Protein AF-A0A524CWG9-F1 (afdb_monomer)

Structure (mmCIF, N/CA/C/O backbone):
data_AF-A0A524CWG9-F1
#
_entry.id   AF-A0A524CWG9-F1
#
loop_
_atom_site.group_PDB
_atom_site.id
_atom_site.type_symbol
_atom_site.label_atom_id
_atom_site.label_alt_id
_atom_site.label_comp_id
_atom_site.label_asym_id
_atom_site.label_entity_id
_atom_site.label_seq_id
_atom_site.pdbx_PDB_ins_code
_atom_site.Cartn_x
_atom_site.Cartn_y
_atom_site.Cartn_z
_atom_site.occupancy
_atom_site.B_iso_or_equiv
_atom_site.auth_seq_id
_atom_site.auth_comp_id
_atom_site.auth_asym_id
_atom_site.auth_atom_id
_atom_site.pdbx_PDB_model_num
ATOM 1 N N . MET A 1 1 ? -31.579 24.316 39.297 1.00 56.66 1 MET A N 1
ATOM 2 C CA . MET A 1 1 ? -30.301 23.938 38.638 1.00 56.66 1 MET A CA 1
ATOM 3 C C . MET A 1 1 ? -30.478 22.837 37.566 1.00 56.66 1 MET A C 1
ATOM 5 O O . MET A 1 1 ? -29.709 21.887 37.543 1.00 56.66 1 MET A O 1
ATOM 9 N N . LYS A 1 2 ? -31.471 22.924 36.658 1.00 63.09 2 LYS A N 1
ATOM 10 C CA . LYS A 1 2 ? -31.716 21.890 35.617 1.00 63.09 2 LYS A CA 1
ATOM 11 C C . LYS A 1 2 ? -31.038 22.195 34.265 1.00 63.09 2 LYS A C 1
ATOM 13 O O . LYS A 1 2 ? -30.505 21.286 33.646 1.00 63.09 2 LYS A O 1
ATOM 18 N N . LYS A 1 3 ? -30.960 23.475 33.870 1.00 59.81 3 LYS A N 1
ATOM 19 C CA . LYS A 1 3 ? -30.354 23.930 32.597 1.00 59.81 3 LYS A CA 1
ATOM 20 C C . LYS A 1 3 ? -28.853 23.629 32.455 1.00 59.81 3 LYS A C 1
ATOM 22 O O . LYS A 1 3 ? -28.390 23.345 31.360 1.00 59.81 3 LYS A O 1
ATOM 27 N N . MET A 1 4 ? -28.094 23.678 33.553 1.00 65.81 4 MET A N 1
ATOM 28 C CA . MET A 1 4 ? -26.641 23.449 33.518 1.00 65.81 4 MET A CA 1
ATOM 29 C C . MET A 1 4 ? -26.293 21.971 33.274 1.00 65.81 4 MET A C 1
ATOM 31 O O . MET A 1 4 ? -25.346 21.668 32.556 1.00 65.81 4 MET A O 1
ATOM 35 N N . ARG A 1 5 ? -27.090 21.046 33.836 1.00 64.38 5 ARG A N 1
ATOM 36 C CA . ARG A 1 5 ? -26.914 19.597 33.644 1.00 64.38 5 ARG A CA 1
ATOM 37 C C . ARG A 1 5 ? -27.281 19.166 32.225 1.00 64.38 5 ARG A C 1
ATOM 39 O O . ARG A 1 5 ? -26.505 18.447 31.614 1.00 64.38 5 ARG A O 1
ATOM 46 N N . SER A 1 6 ? -28.374 19.695 31.670 1.00 70.19 6 SER A N 1
ATOM 47 C CA . SER A 1 6 ? -28.781 19.389 30.292 1.00 70.19 6 SER A CA 1
ATOM 48 C C . SER A 1 6 ? -27.773 19.886 29.249 1.00 70.19 6 SER A C 1
ATOM 50 O O . SER A 1 6 ? -27.533 19.206 28.259 1.00 70.19 6 SER A O 1
ATOM 52 N N . LEU A 1 7 ? -27.138 21.043 29.483 1.00 68.12 7 LEU A N 1
ATOM 53 C CA . LEU A 1 7 ? -26.073 21.560 28.612 1.00 68.12 7 LEU A CA 1
ATOM 54 C C . LEU A 1 7 ? -24.790 20.719 28.695 1.00 68.12 7 LEU A C 1
ATOM 56 O O . LEU A 1 7 ? -24.134 20.504 27.678 1.00 68.12 7 LEU A O 1
ATOM 60 N N . MET A 1 8 ? -24.435 20.218 29.883 1.00 70.31 8 MET A N 1
ATOM 61 C CA . MET A 1 8 ? -23.292 19.313 30.045 1.00 70.31 8 MET A CA 1
ATOM 62 C C . MET A 1 8 ? -23.541 17.938 29.420 1.00 70.31 8 MET A C 1
ATOM 64 O O . MET A 1 8 ? -22.629 17.395 28.808 1.00 70.31 8 MET A O 1
ATOM 68 N N . GLU A 1 9 ? -24.749 17.380 29.534 1.00 72.62 9 GLU A N 1
ATOM 69 C CA . GLU A 1 9 ? -25.103 16.097 28.909 1.00 72.62 9 GLU A CA 1
ATOM 70 C C . GLU A 1 9 ? -25.138 16.188 27.380 1.00 72.62 9 GLU A C 1
ATOM 72 O O . GLU A 1 9 ? -24.606 15.301 26.717 1.00 72.62 9 GLU A O 1
ATOM 77 N N . GLN A 1 10 ? -25.666 17.281 26.817 1.00 68.38 10 GLN A N 1
ATOM 78 C CA . GLN A 1 10 ? -25.630 17.52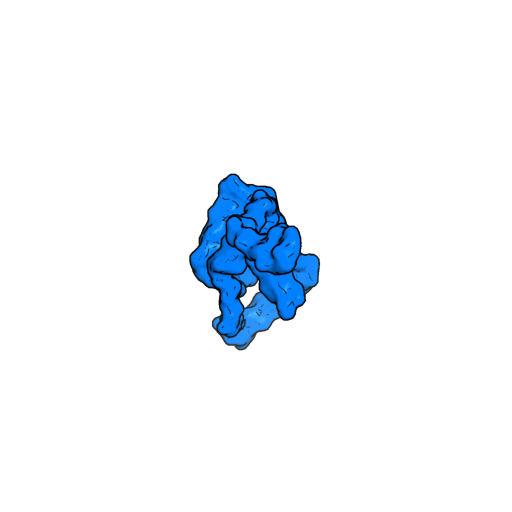3 25.370 1.00 68.38 10 GLN A CA 1
ATOM 79 C C . GLN A 1 10 ? -24.198 17.669 24.845 1.00 68.38 10 GLN A C 1
ATOM 81 O O . GLN A 1 10 ? -23.865 17.058 23.832 1.00 68.38 10 GLN A O 1
ATOM 86 N N . LYS A 1 11 ? -23.327 18.398 25.558 1.00 62.34 11 LYS A N 1
ATOM 87 C CA . LYS A 1 11 ? -21.902 18.487 25.200 1.00 62.34 11 LYS A CA 1
ATOM 88 C C . LYS A 1 11 ? -21.189 17.141 25.306 1.00 62.34 11 LYS A C 1
ATOM 90 O O . LYS A 1 11 ? -20.465 16.778 24.392 1.00 62.34 11 LYS A O 1
ATOM 95 N N . LYS A 1 12 ? -21.439 16.362 26.364 1.00 65.50 12 LYS A N 1
ATOM 96 C CA . LYS A 1 12 ? -20.858 15.015 26.522 1.00 65.50 12 LYS A CA 1
ATOM 97 C C . LYS A 1 12 ? -21.316 14.048 25.433 1.00 65.50 12 LYS A C 1
ATOM 99 O O . LYS A 1 12 ? -20.545 13.188 25.022 1.00 65.50 12 LYS A O 1
ATOM 104 N N . GLN A 1 13 ? -22.567 14.160 24.990 1.00 61.28 13 GLN A N 1
ATOM 105 C CA . GLN A 1 13 ? -23.073 13.378 23.867 1.00 61.28 13 GLN A CA 1
ATOM 106 C C . GLN A 1 13 ? -22.404 13.818 22.563 1.00 61.28 13 GLN A C 1
ATOM 108 O O . GLN A 1 13 ? -21.876 12.961 21.868 1.00 61.28 13 GLN A O 1
ATOM 113 N N . GLN A 1 14 ? -22.330 15.120 22.268 1.00 57.97 14 GLN A N 1
ATOM 114 C CA . GLN A 1 14 ? -21.650 15.640 21.071 1.00 57.97 14 GLN A CA 1
ATOM 115 C C . GLN A 1 14 ? -20.159 15.269 21.021 1.00 57.97 14 GLN A C 1
ATOM 117 O O . GLN A 1 14 ? -19.708 14.742 20.01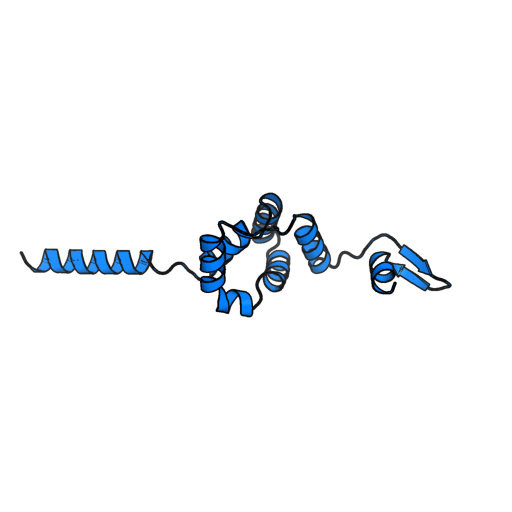0 1.00 57.97 14 GLN A O 1
ATOM 122 N N . GLU A 1 15 ? -19.423 15.416 22.125 1.00 56.12 15 GLU A N 1
ATOM 123 C CA . GLU A 1 15 ? -18.015 15.001 22.223 1.00 56.12 15 GLU A CA 1
ATOM 124 C C . GLU A 1 15 ? -17.833 13.482 22.055 1.00 56.12 15 GLU A C 1
ATOM 126 O O . GLU A 1 15 ? -16.806 13.031 21.550 1.00 56.12 15 GLU A O 1
ATOM 131 N N . ASN A 1 16 ? -18.813 12.671 22.467 1.00 52.34 16 ASN A N 1
ATOM 132 C CA . ASN A 1 16 ? -18.791 11.226 22.235 1.00 52.34 16 ASN A CA 1
ATOM 133 C C . ASN A 1 16 ? -19.128 10.862 20.782 1.00 52.34 16 ASN A C 1
ATOM 135 O O . ASN A 1 16 ? -18.538 9.918 20.268 1.00 52.34 16 ASN A O 1
ATOM 139 N N . TYR A 1 17 ? -20.015 11.603 20.111 1.00 51.03 17 TYR A N 1
ATOM 140 C CA . TYR A 1 17 ? -20.296 11.420 18.683 1.00 51.03 17 TYR A CA 1
ATOM 141 C C . TYR A 1 17 ? -19.086 11.807 17.818 1.00 51.03 17 TYR A C 1
ATOM 143 O O . TYR A 1 17 ? -18.718 11.048 16.925 1.00 51.03 17 TYR A O 1
ATOM 151 N N . GLU A 1 18 ? -18.406 12.914 18.132 1.00 49.34 18 GLU A N 1
ATOM 152 C CA . GLU A 1 18 ? -17.175 13.339 17.444 1.00 49.34 18 GLU A CA 1
ATOM 153 C C . GLU A 1 18 ? -16.002 12.371 17.675 1.00 49.34 18 GLU A C 1
ATOM 155 O O . GLU A 1 18 ? -15.187 12.158 16.780 1.00 49.34 18 GLU A O 1
ATOM 160 N N . LYS A 1 19 ? -15.931 11.719 18.845 1.00 50.6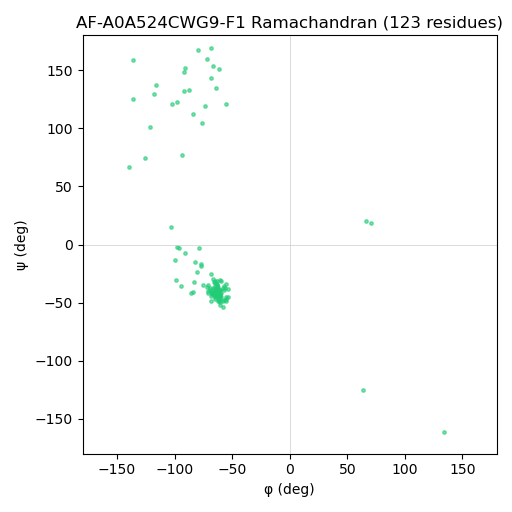6 19 LYS A N 1
ATOM 161 C CA . LYS A 1 19 ? -14.937 10.667 19.128 1.00 50.66 19 LYS A CA 1
ATOM 162 C C . LYS A 1 19 ? -15.252 9.314 18.482 1.00 50.66 19 LYS A C 1
ATOM 164 O O . LYS A 1 19 ? -14.366 8.464 18.439 1.00 50.66 19 LYS A O 1
ATOM 169 N N . GLN A 1 20 ? -16.484 9.076 18.025 1.00 51.28 20 GLN A N 1
ATOM 170 C CA . GLN A 1 20 ? -16.934 7.751 17.570 1.00 51.28 20 GLN A CA 1
ATOM 171 C C . GLN A 1 20 ? -16.921 7.551 16.052 1.00 51.28 20 GLN A C 1
ATOM 173 O O . GLN A 1 20 ? -16.984 6.407 15.601 1.00 51.28 20 GLN A O 1
ATOM 178 N N . THR A 1 21 ? -16.777 8.599 15.241 1.00 55.09 21 THR A N 1
ATOM 179 C CA . THR A 1 21 ? -16.673 8.436 13.784 1.00 55.09 21 THR A CA 1
ATOM 180 C C . THR A 1 21 ? -15.212 8.360 13.352 1.00 55.09 21 THR A C 1
ATOM 182 O O . THR A 1 21 ? -14.658 9.329 12.838 1.00 55.09 21 THR A O 1
ATOM 185 N N . VAL A 1 22 ? -14.572 7.204 13.559 1.00 70.50 22 VAL A N 1
ATOM 186 C CA . VAL A 1 22 ? -13.278 6.902 12.918 1.00 70.50 22 VAL A CA 1
ATOM 187 C C . VAL A 1 22 ? -13.464 7.056 11.409 1.00 70.50 22 VAL A C 1
ATOM 189 O O . VAL A 1 22 ? -14.331 6.390 10.829 1.00 70.50 22 VAL A O 1
ATOM 192 N N . SER A 1 23 ? -12.698 7.949 10.778 1.00 87.50 23 SER A N 1
ATOM 193 C CA . SER A 1 23 ? -12.876 8.223 9.355 1.00 87.50 23 SER A CA 1
ATOM 194 C C . SER A 1 23 ? -12.504 6.991 8.527 1.00 87.50 23 SER A C 1
ATOM 196 O O . SER A 1 23 ? -11.677 6.169 8.929 1.00 87.50 23 SER A O 1
ATOM 198 N N . VAL A 1 24 ? -13.091 6.856 7.336 1.00 86.31 24 VAL A N 1
ATOM 199 C CA . VAL A 1 24 ? -12.705 5.795 6.389 1.00 86.31 24 VAL A CA 1
ATOM 200 C C . VAL A 1 24 ? -11.201 5.858 6.096 1.00 86.31 24 VAL A C 1
ATOM 202 O O . VAL A 1 2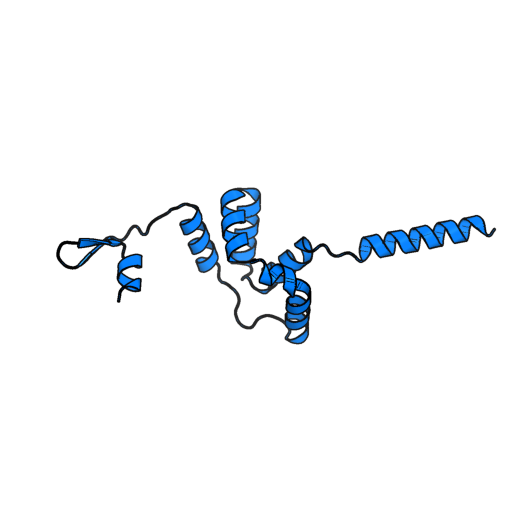4 ? -10.557 4.821 5.969 1.00 86.31 24 VAL A O 1
ATOM 205 N N . GLN A 1 25 ? -10.621 7.060 6.081 1.00 88.25 25 GLN A N 1
ATOM 206 C CA . GLN A 1 25 ? -9.193 7.257 5.862 1.00 88.25 25 GLN A CA 1
ATOM 207 C C . GLN A 1 25 ? -8.340 6.674 6.996 1.00 88.25 25 GLN A C 1
ATOM 209 O O . GLN A 1 25 ? -7.335 6.025 6.717 1.00 88.25 25 GLN A O 1
ATOM 214 N N . ASP A 1 26 ? -8.751 6.852 8.253 1.00 91.50 26 ASP A N 1
ATOM 215 C CA . ASP A 1 26 ? -8.044 6.293 9.414 1.00 91.50 26 ASP A CA 1
ATOM 216 C C . ASP A 1 26 ? -8.127 4.764 9.430 1.00 91.50 26 ASP A C 1
ATOM 218 O O . ASP A 1 26 ? -7.161 4.077 9.764 1.00 91.50 26 ASP A O 1
ATOM 222 N N . LYS A 1 27 ? -9.277 4.215 9.021 1.00 93.25 27 LYS A N 1
ATOM 223 C CA . LYS A 1 27 ? -9.472 2.767 8.870 1.00 93.25 27 LYS A CA 1
ATOM 224 C C . LYS A 1 27 ? -8.556 2.193 7.794 1.00 93.25 27 LYS A C 1
ATOM 226 O O . LYS A 1 27 ? -7.905 1.175 8.020 1.00 93.25 27 LYS A O 1
ATOM 231 N N . VAL A 1 28 ? -8.473 2.860 6.644 1.00 93.19 28 VAL A N 1
ATOM 232 C CA . VAL A 1 28 ? -7.553 2.481 5.566 1.00 93.19 28 VAL A CA 1
ATOM 233 C C . VAL A 1 28 ? -6.104 2.576 6.033 1.00 93.19 28 VAL A C 1
ATOM 235 O O . VAL A 1 28 ? -5.345 1.637 5.808 1.00 93.19 28 VAL A O 1
ATOM 238 N N . ASP A 1 29 ? -5.717 3.649 6.724 1.00 94.06 29 ASP A N 1
ATOM 239 C CA . ASP A 1 29 ? -4.359 3.800 7.255 1.00 94.06 29 ASP A CA 1
ATOM 240 C C . ASP A 1 29 ? -4.003 2.685 8.248 1.00 94.06 29 ASP A C 1
ATOM 242 O O . ASP A 1 29 ? -2.935 2.078 8.143 1.00 94.06 29 ASP A O 1
ATOM 246 N N . PHE A 1 30 ? -4.927 2.338 9.149 1.00 93.19 30 PHE A N 1
ATOM 247 C CA . PHE A 1 30 ? -4.764 1.202 10.052 1.00 93.19 30 PHE A CA 1
ATOM 248 C C . PHE A 1 30 ? -4.542 -0.104 9.283 1.00 93.19 30 PHE A C 1
ATOM 250 O O . PHE A 1 30 ? -3.598 -0.838 9.584 1.00 93.19 30 PHE A O 1
ATOM 257 N N . VAL A 1 31 ? -5.375 -0.394 8.278 1.00 93.44 31 VAL A N 1
ATOM 258 C CA . VAL A 1 31 ? -5.230 -1.609 7.467 1.00 93.44 31 VAL A CA 1
ATOM 259 C C . VAL A 1 31 ? -3.885 -1.614 6.749 1.00 93.44 31 VAL A C 1
ATOM 261 O O . VAL A 1 31 ? -3.152 -2.594 6.880 1.00 93.44 31 VAL A O 1
ATOM 264 N N . LEU A 1 32 ? -3.510 -0.517 6.082 1.00 94.75 32 LEU A N 1
ATOM 265 C CA . LEU A 1 32 ? -2.222 -0.366 5.397 1.00 94.75 32 LEU A CA 1
ATOM 266 C C . LEU A 1 32 ? -1.043 -0.611 6.343 1.00 94.75 32 LEU A C 1
ATOM 268 O O . LEU A 1 32 ? -0.141 -1.375 6.010 1.00 94.75 32 LEU A O 1
ATOM 272 N N . LYS A 1 33 ? -1.077 -0.046 7.552 1.00 94.81 33 LYS A N 1
ATOM 273 C CA . LYS A 1 33 ? -0.042 -0.241 8.576 1.00 94.81 33 LYS A CA 1
ATOM 274 C C . LYS A 1 33 ? 0.114 -1.703 9.010 1.00 94.81 33 LYS A C 1
ATOM 276 O O . LYS A 1 33 ? 1.205 -2.104 9.413 1.00 94.81 33 LYS A O 1
ATOM 281 N N . VAL A 1 34 ? -0.960 -2.493 8.969 1.00 93.69 34 VAL A N 1
ATOM 282 C CA . VAL A 1 34 ? -0.931 -3.915 9.342 1.00 93.69 34 VAL A CA 1
ATOM 283 C C . VAL A 1 34 ? -0.506 -4.804 8.173 1.00 93.69 34 VAL A C 1
ATOM 285 O O . VAL A 1 34 ? 0.249 -5.758 8.382 1.00 93.69 34 VAL A O 1
ATOM 288 N N . VAL A 1 35 ? -0.997 -4.523 6.961 1.00 93.19 35 VAL A N 1
ATOM 289 C CA . VAL A 1 35 ? -0.731 -5.353 5.774 1.00 93.19 35 VAL A CA 1
ATOM 290 C C . VAL A 1 35 ? 0.633 -5.069 5.153 1.00 93.19 35 VAL A C 1
ATOM 292 O O . VAL A 1 35 ? 1.160 -5.943 4.479 1.00 93.19 35 VAL A O 1
ATOM 295 N N . LEU A 1 36 ? 1.222 -3.892 5.367 1.00 95.69 36 LEU A N 1
ATOM 296 C CA . LEU A 1 36 ? 2.556 -3.542 4.875 1.00 95.69 36 LEU A CA 1
ATOM 297 C C . LEU A 1 36 ? 3.633 -3.877 5.906 1.00 95.69 36 LEU A C 1
ATOM 299 O O . LEU A 1 36 ? 3.435 -3.774 7.118 1.00 95.69 36 LEU A O 1
ATOM 303 N N . GLU A 1 37 ? 4.821 -4.238 5.430 1.00 96.75 37 GLU A N 1
ATOM 304 C CA . GLU A 1 37 ? 6.001 -4.228 6.287 1.00 96.75 37 GLU A CA 1
ATOM 305 C C . GLU A 1 37 ? 6.281 -2.808 6.805 1.00 96.75 37 GLU A C 1
ATOM 307 O O . GLU A 1 37 ? 5.989 -1.834 6.108 1.00 96.75 37 GLU A O 1
ATOM 312 N N . PRO A 1 38 ? 6.897 -2.647 7.993 1.00 96.19 38 PRO A N 1
ATOM 313 C CA . PRO A 1 38 ? 7.138 -1.322 8.567 1.00 96.19 38 PRO A CA 1
ATOM 314 C C . PRO A 1 38 ? 7.874 -0.377 7.609 1.00 96.19 38 PRO A C 1
ATOM 316 O O . PRO A 1 38 ? 7.459 0.759 7.417 1.00 96.19 38 PRO A O 1
ATOM 319 N N . GLN A 1 39 ? 8.921 -0.876 6.955 1.00 97.06 39 GLN A N 1
ATOM 320 C CA . GLN A 1 39 ? 9.700 -0.162 5.942 1.00 97.06 39 GLN A CA 1
ATOM 321 C C . GLN A 1 39 ? 8.880 0.217 4.699 1.00 97.06 39 GLN A C 1
ATOM 323 O O . GLN A 1 39 ? 8.991 1.339 4.213 1.00 97.06 39 GLN A O 1
ATOM 328 N N . ALA A 1 40 ? 8.008 -0.679 4.230 1.00 97.50 40 ALA A N 1
ATOM 329 C CA . ALA A 1 40 ? 7.116 -0.429 3.102 1.00 97.50 40 ALA A CA 1
ATOM 330 C C . ALA A 1 40 ? 6.092 0.668 3.434 1.00 97.50 40 ALA A C 1
ATOM 332 O O . ALA A 1 40 ? 5.881 1.585 2.644 1.00 97.50 40 ALA A O 1
ATOM 333 N N . TYR A 1 41 ? 5.510 0.620 4.636 1.00 97.62 41 TYR A N 1
ATOM 334 C CA . TYR A 1 41 ? 4.579 1.641 5.116 1.00 97.62 41 TYR A CA 1
ATOM 335 C C . TYR A 1 41 ? 5.255 3.007 5.297 1.00 97.62 41 TYR A C 1
ATOM 337 O O . TYR A 1 41 ? 4.701 4.020 4.874 1.00 97.62 41 TYR A O 1
ATOM 345 N N . GLN A 1 42 ? 6.464 3.052 5.870 1.00 97.81 42 GLN A N 1
ATOM 346 C CA . GLN A 1 42 ? 7.220 4.305 5.985 1.00 97.81 42 GLN A CA 1
ATOM 347 C C . GLN A 1 42 ? 7.551 4.896 4.614 1.00 97.81 42 GLN A C 1
ATOM 349 O O . GLN A 1 42 ? 7.373 6.092 4.403 1.00 97.81 42 GLN A O 1
ATOM 354 N N . HIS A 1 43 ? 7.965 4.062 3.659 1.00 97.75 43 HIS A N 1
ATOM 355 C CA . HIS A 1 43 ? 8.228 4.516 2.296 1.00 97.75 43 HIS A CA 1
ATOM 356 C C . HIS A 1 43 ? 6.971 5.087 1.632 1.00 97.75 43 HIS A C 1
ATOM 358 O O . HIS A 1 43 ? 7.006 6.177 1.066 1.00 97.75 43 HIS A O 1
ATOM 364 N N . LEU A 1 44 ? 5.827 4.414 1.790 1.00 96.88 44 LEU A N 1
ATOM 365 C CA . LEU A 1 44 ? 4.542 4.907 1.295 1.00 96.88 44 LEU A CA 1
ATOM 366 C C . LEU A 1 44 ? 4.148 6.254 1.931 1.00 96.88 44 LEU A C 1
ATOM 368 O O . LEU A 1 44 ? 3.646 7.135 1.233 1.00 96.88 44 LEU A O 1
ATOM 372 N N . LYS A 1 45 ? 4.401 6.446 3.233 1.00 96.81 45 LYS A N 1
ATOM 373 C CA . LYS A 1 45 ? 4.193 7.741 3.903 1.00 96.81 45 LYS A CA 1
ATOM 374 C C . LYS A 1 45 ? 5.096 8.835 3.337 1.00 96.81 45 LYS A C 1
ATOM 376 O O . LYS A 1 45 ? 4.608 9.927 3.069 1.00 96.81 45 LYS A O 1
ATOM 381 N N . ASN A 1 46 ? 6.369 8.533 3.096 1.00 97.50 46 ASN A N 1
ATOM 382 C CA . ASN A 1 46 ? 7.293 9.486 2.485 1.00 97.50 46 ASN A CA 1
ATOM 383 C C . ASN A 1 46 ? 6.835 9.880 1.073 1.00 97.50 46 ASN A C 1
ATOM 385 O O . ASN A 1 46 ? 6.894 11.055 0.717 1.00 97.50 46 ASN A O 1
ATOM 389 N N . LEU A 1 47 ? 6.327 8.930 0.280 1.00 97.25 47 LEU A N 1
ATOM 390 C CA . LEU A 1 47 ? 5.761 9.219 -1.041 1.00 97.25 47 LEU A CA 1
ATOM 391 C C . LEU A 1 47 ? 4.531 10.127 -0.951 1.00 97.25 47 LEU A C 1
ATOM 393 O O . LEU A 1 47 ? 4.374 11.011 -1.786 1.00 97.25 47 LEU A O 1
ATOM 397 N N . LYS A 1 48 ? 3.684 9.962 0.071 1.00 95.69 48 LYS A N 1
ATOM 398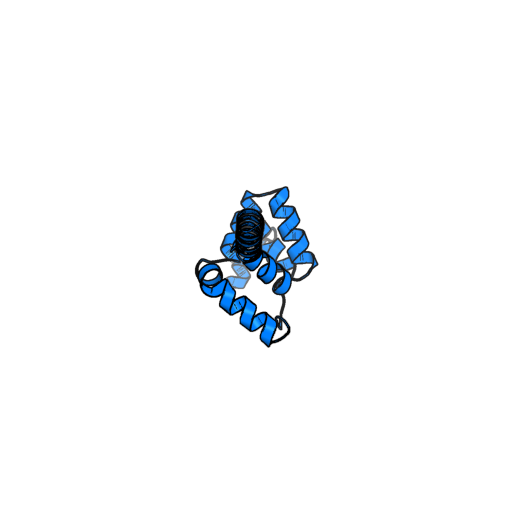 C CA . LYS A 1 48 ? 2.514 10.829 0.284 1.00 95.69 48 LYS A CA 1
ATOM 399 C C . LYS A 1 48 ? 2.896 12.303 0.439 1.00 95.69 48 LYS A C 1
ATOM 401 O O . LYS A 1 48 ? 2.169 13.167 -0.040 1.00 95.69 48 LYS A O 1
ATOM 406 N N . GLU A 1 49 ? 4.013 12.577 1.109 1.00 95.75 49 GLU A N 1
ATOM 407 C CA . GLU A 1 49 ? 4.492 13.937 1.378 1.00 95.75 49 GLU A CA 1
ATOM 408 C C . GLU A 1 49 ? 5.288 14.523 0.204 1.00 95.75 49 GLU A C 1
ATOM 410 O O . GLU A 1 49 ? 5.116 15.692 -0.131 1.00 95.75 49 GLU A O 1
ATOM 415 N N . ASN A 1 50 ? 6.137 13.714 -0.437 1.00 97.19 50 ASN A N 1
ATOM 416 C CA . ASN A 1 50 ? 7.108 14.202 -1.422 1.00 97.19 50 ASN A CA 1
ATOM 417 C C . ASN A 1 50 ? 6.650 14.032 -2.878 1.00 97.19 50 ASN A C 1
ATOM 419 O O . ASN A 1 50 ? 7.023 14.823 -3.742 1.00 97.19 50 ASN A O 1
ATOM 423 N N . GLU A 1 51 ? 5.853 13.002 -3.170 1.00 96.44 51 GLU A N 1
ATOM 424 C CA . GLU A 1 51 ? 5.449 12.621 -4.527 1.00 96.44 51 GLU A CA 1
ATOM 425 C C . GLU A 1 51 ? 3.966 12.195 -4.567 1.00 96.44 51 GLU A C 1
ATOM 427 O O . GLU A 1 51 ? 3.647 11.033 -4.845 1.00 96.44 51 GLU A O 1
ATOM 432 N N . PRO A 1 52 ? 3.018 13.121 -4.319 1.00 95.19 52 PRO A N 1
ATOM 433 C CA . PRO A 1 52 ? 1.607 12.789 -4.102 1.00 95.19 52 PRO A CA 1
ATOM 434 C C . PRO A 1 52 ? 0.947 12.070 -5.288 1.00 95.19 52 PRO A C 1
ATOM 436 O O . PRO A 1 52 ? 0.087 11.217 -5.085 1.00 95.19 52 PRO A O 1
ATOM 439 N N . ASN A 1 53 ? 1.377 12.345 -6.524 1.00 96.06 53 ASN A N 1
ATOM 440 C CA . ASN A 1 53 ? 0.876 11.646 -7.715 1.00 96.06 53 ASN A CA 1
ATOM 441 C C . ASN A 1 53 ? 1.295 10.167 -7.738 1.00 96.06 53 ASN A C 1
ATOM 443 O O . ASN A 1 53 ? 0.499 9.295 -8.083 1.00 96.06 53 ASN A O 1
ATOM 447 N N . VAL A 1 54 ? 2.539 9.883 -7.341 1.00 96.38 54 VAL A N 1
ATOM 448 C CA . VAL A 1 54 ? 3.067 8.517 -7.233 1.00 96.38 54 VAL A CA 1
ATOM 449 C C . VAL A 1 54 ? 2.371 7.791 -6.088 1.00 96.38 54 VAL A C 1
ATOM 451 O O . VAL A 1 54 ? 1.919 6.662 -6.264 1.00 96.38 54 VAL A O 1
ATOM 454 N N . TYR A 1 55 ? 2.207 8.458 -4.943 1.00 96.88 55 TYR A N 1
ATOM 455 C CA . TYR A 1 55 ? 1.419 7.928 -3.835 1.00 96.88 55 TYR A CA 1
ATOM 456 C C . TYR A 1 55 ? -0.006 7.576 -4.267 1.00 96.88 55 TYR A C 1
ATOM 458 O O . TYR A 1 55 ? -0.450 6.469 -3.987 1.00 96.88 55 TYR A O 1
ATOM 466 N N . GLN A 1 56 ? -0.707 8.468 -4.974 1.00 94.94 56 GLN A N 1
ATOM 467 C CA . GLN A 1 56 ? -2.085 8.222 -5.403 1.00 94.94 56 GLN A CA 1
ATOM 468 C C . GLN A 1 56 ? -2.185 7.020 -6.346 1.00 94.94 56 GLN A C 1
ATOM 470 O O . GLN 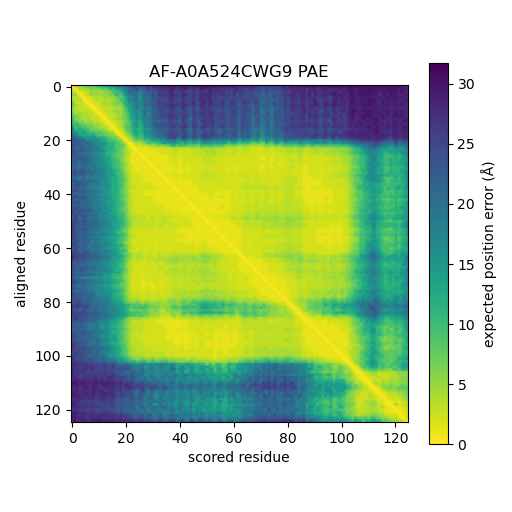A 1 56 ? -3.114 6.225 -6.222 1.00 94.94 56 GLN A O 1
ATOM 475 N N . TYR A 1 57 ? -1.223 6.861 -7.259 1.00 95.94 57 TYR A N 1
ATOM 476 C CA . TYR A 1 57 ? -1.142 5.681 -8.116 1.00 95.94 57 TYR A CA 1
ATOM 477 C C . TYR A 1 57 ? -1.030 4.402 -7.278 1.00 95.94 57 TYR A C 1
ATOM 479 O O . TYR A 1 57 ? -1.856 3.503 -7.407 1.00 95.94 57 TYR A O 1
ATOM 487 N N . ILE A 1 58 ? -0.051 4.344 -6.369 1.00 95.62 58 ILE A N 1
ATOM 488 C CA . ILE A 1 58 ? 0.167 3.172 -5.508 1.00 95.62 58 ILE A CA 1
ATOM 489 C C . ILE A 1 58 ? -1.052 2.926 -4.613 1.00 95.62 58 ILE A C 1
ATOM 491 O O . ILE A 1 58 ? -1.458 1.786 -4.411 1.00 95.62 58 ILE A O 1
ATOM 495 N N . PHE A 1 59 ? -1.661 3.989 -4.091 1.00 94.75 59 PHE A N 1
ATOM 496 C CA . PHE A 1 59 ? -2.856 3.905 -3.267 1.00 94.75 59 PHE A CA 1
ATOM 497 C C . PHE A 1 59 ? -4.022 3.279 -4.033 1.00 94.75 59 PHE A C 1
ATOM 499 O O . PHE A 1 59 ? -4.674 2.398 -3.491 1.00 94.75 59 PHE A O 1
ATOM 506 N N . ASN A 1 60 ? -4.254 3.670 -5.287 1.00 93.62 60 ASN A N 1
ATOM 507 C CA . ASN A 1 60 ? -5.319 3.092 -6.111 1.00 93.62 60 ASN A CA 1
ATOM 508 C C . ASN A 1 60 ? -5.084 1.602 -6.417 1.00 93.62 60 ASN A C 1
ATOM 510 O O . ASN A 1 60 ? -6.047 0.844 -6.500 1.00 93.62 60 ASN A O 1
ATOM 514 N N . GLU A 1 61 ? -3.822 1.182 -6.550 1.00 93.19 61 GLU A N 1
ATOM 515 C CA . GLU A 1 61 ? -3.451 -0.229 -6.728 1.00 93.19 61 GLU A CA 1
ATOM 516 C C . GLU A 1 61 ? -3.659 -1.053 -5.445 1.00 93.19 61 GLU A C 1
ATOM 518 O O . GLU A 1 61 ? -4.115 -2.193 -5.497 1.00 93.19 61 GLU A O 1
ATOM 523 N N . LEU A 1 62 ? -3.337 -0.488 -4.276 1.00 92.25 62 LEU A N 1
ATOM 524 C CA . LEU A 1 62 ? -3.456 -1.181 -2.986 1.00 92.25 62 LEU A CA 1
ATOM 525 C C . LEU A 1 62 ? -4.874 -1.136 -2.401 1.00 92.25 62 LEU A C 1
ATOM 527 O O . LEU A 1 62 ? -5.286 -2.048 -1.685 1.00 92.25 62 LEU A O 1
ATOM 531 N N . VAL A 1 63 ? -5.602 -0.052 -2.657 1.00 92.44 63 VAL A N 1
ATOM 532 C CA . VAL A 1 63 ? -6.882 0.286 -2.032 1.00 92.44 63 VAL A CA 1
ATOM 533 C C . VAL A 1 63 ? -7.916 0.529 -3.128 1.00 92.44 63 VAL A C 1
ATOM 535 O O . VAL A 1 63 ? -8.319 1.655 -3.420 1.00 92.44 63 VAL A O 1
ATOM 538 N N . GLY A 1 64 ? -8.360 -0.566 -3.742 1.00 89.25 64 GLY A N 1
ATOM 539 C CA . GLY A 1 64 ? -9.486 -0.546 -4.672 1.00 89.25 64 GLY A CA 1
ATOM 540 C C . GLY A 1 64 ? -10.820 -0.242 -3.977 1.00 89.25 64 GLY A C 1
ATOM 541 O O . GLY A 1 64 ? -10.935 -0.287 -2.749 1.00 89.25 64 GLY A O 1
ATOM 542 N N . GLN A 1 65 ? -11.872 0.011 -4.765 1.00 88.19 65 GLN A N 1
ATOM 543 C CA . GLN A 1 65 ? -13.208 0.305 -4.222 1.00 88.19 65 GLN A CA 1
ATOM 544 C C . GLN A 1 65 ? -13.738 -0.801 -3.299 1.00 88.19 65 GLN A C 1
ATOM 546 O O . GLN A 1 65 ? -14.345 -0.502 -2.273 1.00 88.19 65 GLN A O 1
ATOM 551 N N . GLU A 1 66 ? -13.462 -2.066 -3.618 1.00 87.88 66 GLU A N 1
ATOM 552 C CA . GLU A 1 66 ? -13.860 -3.205 -2.785 1.00 87.88 66 GLU A CA 1
ATOM 553 C C . GLU A 1 66 ? -13.212 -3.163 -1.395 1.00 87.88 66 GLU A C 1
ATOM 555 O O . GLU A 1 66 ? -13.861 -3.488 -0.402 1.00 87.88 66 GLU A O 1
ATOM 560 N N . VAL A 1 67 ? -11.955 -2.714 -1.298 1.00 88.75 67 VAL A N 1
ATOM 561 C CA . VAL A 1 67 ? -11.244 -2.576 -0.017 1.00 88.75 67 VAL A CA 1
ATOM 562 C C . VAL A 1 67 ? -11.916 -1.512 0.844 1.00 88.75 67 VAL A C 1
ATOM 564 O O . VAL A 1 67 ? -12.119 -1.727 2.036 1.00 88.75 67 VAL A O 1
ATOM 567 N N . ILE A 1 68 ? -12.309 -0.390 0.237 1.00 89.62 68 ILE A N 1
ATOM 568 C CA . ILE A 1 68 ? -12.997 0.708 0.929 1.00 89.62 68 ILE A CA 1
ATOM 569 C C . ILE A 1 68 ? -14.372 0.251 1.426 1.00 89.62 68 ILE A C 1
ATOM 571 O O . ILE A 1 68 ? -14.711 0.475 2.586 1.00 89.62 68 ILE A O 1
ATOM 575 N N . GLN A 1 69 ? -15.149 -0.418 0.571 1.00 91.12 69 GLN A N 1
ATOM 576 C CA . GLN A 1 69 ? -16.487 -0.905 0.918 1.00 91.12 69 GLN A CA 1
ATOM 577 C C . GLN A 1 69 ? -16.457 -1.939 2.048 1.00 91.12 69 GLN A C 1
ATOM 579 O O . GLN A 1 69 ? -17.359 -1.970 2.880 1.00 91.12 69 GLN A O 1
ATOM 584 N N . ASN A 1 70 ? -15.404 -2.757 2.105 1.00 93.00 70 ASN A N 1
ATOM 585 C CA . ASN A 1 70 ? -15.264 -3.832 3.085 1.00 93.00 70 ASN A CA 1
ATOM 586 C C . ASN A 1 70 ? -14.301 -3.487 4.232 1.00 93.00 70 ASN A C 1
ATOM 588 O O . ASN A 1 70 ? -13.879 -4.384 4.963 1.00 93.00 70 ASN A O 1
ATOM 592 N N . ILE A 1 71 ? -13.939 -2.213 4.419 1.00 92.94 71 ILE A N 1
ATOM 593 C CA . ILE A 1 71 ? -12.842 -1.842 5.323 1.00 92.94 71 ILE A CA 1
ATOM 594 C C . ILE A 1 71 ? -13.095 -2.263 6.777 1.00 92.94 71 ILE A C 1
ATOM 596 O O . ILE A 1 71 ? -12.198 -2.779 7.441 1.00 92.94 71 ILE A O 1
ATOM 600 N N . ASP A 1 72 ? -14.332 -2.130 7.256 1.00 92.44 72 ASP A N 1
ATOM 601 C CA . ASP A 1 72 ? -14.720 -2.545 8.608 1.00 92.44 72 ASP A CA 1
ATOM 602 C C . ASP A 1 72 ? -14.634 -4.063 8.794 1.00 92.44 72 ASP A C 1
ATOM 604 O O . ASP A 1 72 ? -14.174 -4.552 9.827 1.00 92.44 72 ASP A O 1
ATOM 608 N N . TYR A 1 73 ? -15.007 -4.817 7.761 1.00 92.75 73 TYR A N 1
ATOM 609 C CA . TYR A 1 73 ? -14.887 -6.269 7.758 1.00 92.75 73 TYR A CA 1
ATOM 610 C C . TYR A 1 73 ? -13.418 -6.715 7.764 1.00 92.75 73 TYR A C 1
ATOM 612 O O . TYR A 1 73 ? -13.044 -7.605 8.530 1.00 92.75 73 TYR A O 1
ATOM 620 N N . LEU A 1 74 ? -12.560 -6.058 6.978 1.00 90.44 74 LEU A N 1
ATOM 621 C CA . LEU A 1 74 ? -11.118 -6.324 6.966 1.00 90.44 74 LEU A CA 1
ATOM 622 C C . LEU A 1 74 ? -10.488 -6.072 8.340 1.00 90.44 74 LEU A C 1
ATOM 624 O O . LEU A 1 74 ? -9.705 -6.896 8.817 1.00 90.44 74 LEU A O 1
ATOM 628 N N . ILE A 1 75 ? -10.868 -4.979 9.006 1.00 92.62 75 ILE A N 1
ATOM 629 C CA . ILE A 1 75 ? -10.421 -4.675 10.370 1.00 92.62 75 ILE A CA 1
ATOM 630 C C . ILE A 1 75 ? -10.860 -5.774 11.342 1.00 92.62 75 ILE A C 1
ATOM 632 O O . ILE A 1 75 ? -10.029 -6.269 12.106 1.00 92.62 75 ILE A O 1
ATOM 636 N N . ALA A 1 76 ? -12.125 -6.198 11.289 1.00 93.12 76 ALA A N 1
ATOM 637 C CA . ALA A 1 76 ? -12.638 -7.261 12.151 1.00 93.12 76 ALA A CA 1
ATOM 638 C C . ALA A 1 76 ? -11.875 -8.584 11.951 1.00 93.12 76 ALA A C 1
ATOM 640 O O . ALA A 1 76 ? -11.497 -9.238 12.928 1.00 93.12 76 ALA A O 1
ATOM 641 N N . ILE A 1 77 ? -11.567 -8.956 10.701 1.00 90.69 77 ILE A N 1
ATOM 642 C CA . ILE A 1 77 ? -10.733 -10.130 10.405 1.00 90.69 77 ILE A CA 1
ATOM 643 C C . ILE A 1 77 ? -9.345 -9.975 11.024 1.00 90.69 77 ILE A C 1
ATOM 645 O O . ILE A 1 77 ? -8.898 -10.879 11.731 1.00 90.69 77 ILE A O 1
ATOM 649 N N . ILE A 1 78 ? -8.668 -8.852 10.774 1.00 90.19 78 ILE A N 1
ATOM 650 C CA . ILE A 1 78 ? -7.313 -8.588 11.277 1.00 90.19 78 ILE A CA 1
ATOM 651 C C . ILE A 1 78 ? -7.271 -8.718 12.802 1.00 90.19 78 ILE A C 1
ATOM 653 O O . ILE A 1 78 ? -6.390 -9.389 13.339 1.00 90.19 78 ILE A O 1
ATOM 657 N N . GLN A 1 79 ? -8.240 -8.116 13.492 1.00 89.00 79 GLN A N 1
ATOM 658 C CA . GLN A 1 79 ? -8.337 -8.160 14.949 1.00 89.00 79 GLN A CA 1
ATOM 659 C C . GLN A 1 79 ? -8.603 -9.581 15.456 1.00 89.00 79 GLN A C 1
ATOM 661 O O . GLN A 1 79 ? -7.923 -10.034 16.373 1.00 89.00 79 GLN A O 1
ATOM 666 N N . SER A 1 80 ? -9.530 -10.313 14.828 1.00 91.06 80 SER A N 1
ATOM 667 C CA . SER A 1 80 ? -9.869 -11.689 15.226 1.00 91.06 80 SER A CA 1
ATOM 668 C C . SER A 1 80 ? -8.718 -12.684 15.037 1.00 91.06 80 SER A C 1
ATOM 670 O O . SER A 1 80 ? -8.595 -13.637 15.801 1.00 91.06 80 SER A O 1
ATOM 672 N N . ARG A 1 81 ? -7.862 -12.466 14.030 1.00 86.19 81 ARG A N 1
ATOM 673 C CA . ARG A 1 81 ? -6.748 -13.363 13.678 1.00 86.19 81 ARG A CA 1
ATOM 674 C C . ARG A 1 81 ? -5.400 -12.926 14.253 1.00 86.19 81 ARG A C 1
ATOM 676 O O . ARG A 1 81 ? -4.406 -13.613 14.042 1.00 86.19 81 ARG A O 1
ATOM 683 N N . GLY A 1 82 ? -5.351 -11.793 14.957 1.00 80.69 82 GLY A N 1
ATOM 684 C CA . GLY A 1 82 ? -4.116 -11.239 15.520 1.00 80.69 82 GLY A CA 1
ATOM 685 C C . GLY A 1 82 ? -3.145 -10.668 14.478 1.00 80.69 82 GLY A C 1
ATOM 686 O O . GLY A 1 82 ? -1.964 -10.500 14.776 1.00 80.69 82 GLY A O 1
ATOM 687 N N . GLY A 1 83 ? -3.614 -10.369 13.262 1.00 82.38 83 GLY A N 1
ATOM 688 C CA . GLY A 1 83 ? -2.800 -9.798 12.189 1.00 82.38 83 GLY A CA 1
ATOM 689 C C . GLY A 1 83 ? -2.981 -10.472 10.831 1.00 82.38 83 GLY A C 1
ATOM 690 O O . GLY A 1 83 ? -3.975 -11.146 10.561 1.00 82.38 83 GLY A O 1
ATOM 691 N N . VAL A 1 84 ? -1.994 -10.253 9.958 1.00 84.50 84 VAL A N 1
ATOM 692 C CA . VAL A 1 84 ? -1.968 -10.746 8.575 1.00 84.50 84 VAL A CA 1
ATOM 693 C C . VAL A 1 84 ? -0.763 -11.680 8.415 1.00 84.50 84 VAL A C 1
ATOM 695 O O . VAL A 1 84 ? 0.344 -11.291 8.790 1.00 84.50 84 VAL A O 1
ATOM 698 N N . PRO A 1 85 ? -0.942 -12.899 7.869 1.00 77.94 85 PRO A N 1
ATOM 699 C CA . PRO A 1 85 ? 0.109 -13.920 7.834 1.00 77.94 85 PRO A CA 1
ATOM 700 C C . PRO A 1 85 ? 1.287 -13.581 6.909 1.00 77.94 85 PRO A C 1
ATOM 702 O O . PRO A 1 85 ? 2.389 -14.078 7.122 1.00 77.94 85 PRO A O 1
ATOM 705 N N . ARG A 1 86 ? 1.079 -12.745 5.884 1.00 86.19 86 ARG A N 1
ATOM 706 C CA . ARG A 1 86 ? 2.142 -12.222 5.015 1.00 86.19 86 ARG A CA 1
ATOM 707 C C . ARG A 1 86 ? 1.925 -10.738 4.792 1.00 86.19 86 ARG A C 1
ATOM 709 O O . ARG A 1 86 ? 0.847 -10.341 4.357 1.00 86.19 86 ARG A O 1
ATOM 716 N N . ARG A 1 87 ? 2.948 -9.944 5.095 1.00 92.69 87 ARG A N 1
ATOM 717 C CA . ARG A 1 87 ? 2.939 -8.506 4.839 1.00 92.69 87 ARG A CA 1
ATOM 718 C C . ARG A 1 87 ? 3.515 -8.212 3.461 1.00 92.69 87 ARG A C 1
ATOM 720 O O . ARG A 1 87 ? 4.335 -8.975 2.961 1.00 92.69 87 ARG A O 1
ATOM 727 N N . ILE A 1 88 ? 3.065 -7.118 2.866 1.00 92.75 88 ILE A N 1
ATOM 728 C CA . ILE A 1 88 ? 3.560 -6.601 1.597 1.00 92.75 88 ILE A CA 1
ATOM 729 C C . ILE A 1 88 ? 4.945 -5.980 1.849 1.00 92.75 88 ILE A C 1
ATOM 731 O O . ILE A 1 88 ? 5.045 -5.044 2.654 1.00 92.75 88 ILE A O 1
ATOM 735 N N . PRO A 1 89 ? 6.000 -6.497 1.200 1.00 96.56 89 PRO A N 1
ATOM 736 C CA . PRO A 1 89 ? 7.359 -6.021 1.400 1.00 96.56 89 PRO A CA 1
ATOM 737 C C . PRO A 1 89 ? 7.660 -4.722 0.637 1.00 96.56 89 PRO A C 1
ATOM 739 O O . PRO A 1 89 ? 6.883 -4.257 -0.202 1.00 96.56 89 PRO A O 1
ATOM 742 N N . LEU A 1 90 ? 8.785 -4.085 0.979 1.00 96.75 90 LEU A N 1
ATOM 743 C CA . LEU A 1 90 ? 9.188 -2.786 0.418 1.00 96.75 90 LEU A CA 1
ATOM 744 C C . LEU A 1 90 ? 9.449 -2.843 -1.092 1.00 96.75 90 LEU A C 1
ATOM 746 O O . LEU A 1 90 ? 9.127 -1.899 -1.808 1.00 96.75 90 LEU A O 1
ATOM 750 N N . ASP A 1 91 ? 10.019 -3.940 -1.577 1.00 93.19 91 ASP A N 1
ATOM 751 C CA . ASP A 1 91 ? 10.290 -4.184 -2.995 1.00 93.19 91 ASP A CA 1
ATOM 752 C C . ASP A 1 91 ? 9.025 -4.096 -3.861 1.00 93.19 91 ASP A C 1
ATOM 754 O O . ASP A 1 91 ? 9.086 -3.551 -4.962 1.00 93.19 91 ASP A O 1
ATOM 758 N N . VAL A 1 92 ? 7.869 -4.535 -3.351 1.00 94.44 92 VAL A N 1
ATOM 759 C CA . VAL A 1 92 ? 6.572 -4.379 -4.027 1.00 94.44 92 VAL A CA 1
ATOM 760 C C . VAL A 1 92 ? 6.195 -2.903 -4.149 1.00 94.44 92 VAL A C 1
ATOM 762 O O . VAL A 1 92 ? 5.777 -2.465 -5.220 1.00 94.44 92 VAL A O 1
ATOM 765 N N . ILE A 1 93 ? 6.386 -2.107 -3.095 1.00 96.69 93 ILE A N 1
ATOM 766 C CA . ILE A 1 93 ? 6.095 -0.665 -3.141 1.00 96.69 93 ILE A CA 1
ATOM 767 C C . ILE A 1 93 ? 7.056 0.057 -4.088 1.00 96.69 93 ILE A C 1
ATOM 769 O O . ILE A 1 93 ? 6.609 0.865 -4.899 1.00 96.69 93 ILE A O 1
ATOM 773 N N . ILE A 1 94 ? 8.347 -0.285 -4.065 1.00 95.12 94 ILE A N 1
ATOM 774 C CA . ILE A 1 94 ? 9.344 0.240 -5.010 1.00 95.12 94 ILE A CA 1
ATOM 775 C C . ILE A 1 94 ? 8.991 -0.158 -6.447 1.00 95.12 94 ILE A C 1
ATOM 777 O O . ILE A 1 94 ? 9.146 0.636 -7.377 1.00 95.12 94 ILE A O 1
ATOM 781 N N . TYR A 1 95 ? 8.513 -1.383 -6.663 1.00 93.31 95 TYR A N 1
ATOM 782 C CA . TYR A 1 95 ? 8.070 -1.824 -7.979 1.00 93.31 95 TYR A CA 1
ATOM 783 C C . TYR A 1 95 ? 6.915 -0.954 -8.490 1.00 93.31 95 TYR A C 1
ATOM 785 O O . TYR A 1 95 ? 7.001 -0.435 -9.606 1.00 93.31 95 TYR A O 1
ATOM 793 N N . LEU A 1 96 ? 5.883 -0.733 -7.670 1.00 94.44 96 LEU A N 1
ATOM 794 C CA . LEU A 1 96 ? 4.741 0.116 -8.025 1.00 94.44 96 LEU A CA 1
ATOM 795 C C . LEU A 1 96 ? 5.152 1.580 -8.238 1.00 94.44 96 LEU A C 1
ATOM 797 O O . LEU A 1 96 ? 4.711 2.203 -9.199 1.00 94.44 96 LEU A O 1
ATOM 801 N N . GLU A 1 97 ? 6.057 2.106 -7.414 1.00 95.12 97 GLU A N 1
ATOM 802 C CA . GLU A 1 97 ? 6.658 3.429 -7.602 1.00 95.12 97 GLU A CA 1
ATOM 803 C C . GLU A 1 97 ? 7.345 3.544 -8.970 1.00 95.12 97 GLU A C 1
ATOM 805 O O . GLU A 1 97 ? 7.124 4.504 -9.709 1.00 95.12 97 GLU A O 1
ATOM 810 N N . ARG A 1 98 ? 8.159 2.553 -9.351 1.00 93.12 98 ARG A N 1
ATOM 811 C CA . ARG A 1 98 ? 8.835 2.544 -10.656 1.00 93.12 98 ARG A CA 1
ATOM 812 C C . ARG A 1 98 ? 7.843 2.472 -11.811 1.00 93.12 98 ARG A C 1
ATOM 814 O O . ARG A 1 98 ? 8.081 3.121 -12.828 1.00 93.12 98 ARG A O 1
ATOM 821 N N . GLN A 1 99 ? 6.756 1.709 -11.666 1.00 91.25 99 GLN A N 1
ATOM 822 C CA . GLN A 1 99 ? 5.675 1.674 -12.657 1.00 91.25 99 GLN A CA 1
ATOM 823 C C . GLN A 1 99 ? 5.006 3.046 -12.792 1.00 91.25 99 GLN A C 1
ATOM 825 O O . GLN A 1 99 ? 4.914 3.554 -13.908 1.00 91.25 99 GLN A O 1
ATOM 830 N N . ALA A 1 100 ? 4.643 3.685 -11.676 1.00 93.19 100 ALA A N 1
ATOM 831 C CA . ALA A 1 100 ? 4.061 5.028 -11.658 1.00 93.19 100 ALA A CA 1
ATOM 832 C C . ALA A 1 100 ? 4.973 6.068 -12.332 1.00 93.19 100 ALA A C 1
ATOM 834 O O . ALA A 1 100 ? 4.507 6.929 -13.073 1.00 93.19 100 ALA A O 1
ATOM 835 N N . LYS A 1 101 ? 6.289 5.959 -12.116 1.00 93.00 101 LYS A N 1
ATOM 836 C CA . LYS A 1 101 ? 7.309 6.836 -12.715 1.00 93.00 101 LYS A CA 1
ATOM 837 C C . LYS A 1 101 ? 7.656 6.484 -14.168 1.00 93.00 101 LYS A C 1
ATOM 839 O O . LYS A 1 101 ? 8.492 7.151 -14.772 1.00 93.00 101 LYS A O 1
ATOM 844 N N . GLY A 1 102 ? 7.075 5.424 -14.735 1.00 87.75 102 GLY A N 1
ATOM 845 C CA . GLY A 1 102 ? 7.388 4.960 -16.090 1.00 87.75 102 GLY A CA 1
ATOM 846 C C . GLY A 1 102 ? 8.818 4.425 -16.256 1.00 87.75 102 GLY A C 1
ATOM 847 O O . GLY A 1 102 ? 9.332 4.356 -17.375 1.00 87.75 102 GLY A O 1
ATOM 848 N N . ILE A 1 103 ? 9.484 4.040 -15.162 1.00 84.44 103 ILE A N 1
ATOM 849 C CA . ILE A 1 103 ? 10.861 3.540 -15.181 1.00 84.44 103 ILE A CA 1
ATOM 850 C C . ILE A 1 103 ? 10.855 2.100 -15.702 1.00 84.44 103 ILE A C 1
ATOM 852 O O . ILE A 1 103 ? 10.509 1.154 -14.987 1.00 84.44 103 ILE A O 1
ATOM 856 N N . LYS A 1 104 ? 11.280 1.928 -16.957 1.00 72.81 104 LYS A N 1
ATOM 857 C CA . LYS A 1 104 ? 11.427 0.615 -17.598 1.00 72.81 104 LYS A CA 1
ATOM 858 C C . LYS A 1 104 ? 12.614 -0.167 -17.031 1.00 72.81 104 LYS A C 1
ATOM 860 O O . LYS A 1 104 ? 13.526 0.391 -16.414 1.00 72.81 104 LYS A O 1
ATOM 865 N N . SER A 1 105 ? 12.591 -1.485 -17.230 1.00 68.06 105 SER A N 1
ATOM 866 C CA . SER A 1 105 ? 13.741 -2.327 -16.900 1.00 68.06 105 SER A CA 1
ATOM 867 C C . SER A 1 105 ? 14.923 -1.925 -17.781 1.00 68.06 105 SER A C 1
ATOM 869 O O . SER A 1 105 ? 14.761 -1.715 -18.976 1.00 68.06 105 SER A O 1
ATOM 871 N N . GLN A 1 106 ? 16.108 -1.781 -17.192 1.00 71.94 106 GLN A N 1
ATOM 872 C CA . GLN A 1 106 ? 17.308 -1.376 -17.934 1.00 71.94 106 GLN A CA 1
ATOM 873 C C . GLN A 1 106 ? 17.981 -2.556 -18.645 1.00 71.94 106 GLN A C 1
ATOM 875 O O . GLN A 1 106 ? 18.820 -2.353 -19.521 1.00 71.94 106 GLN A O 1
ATOM 88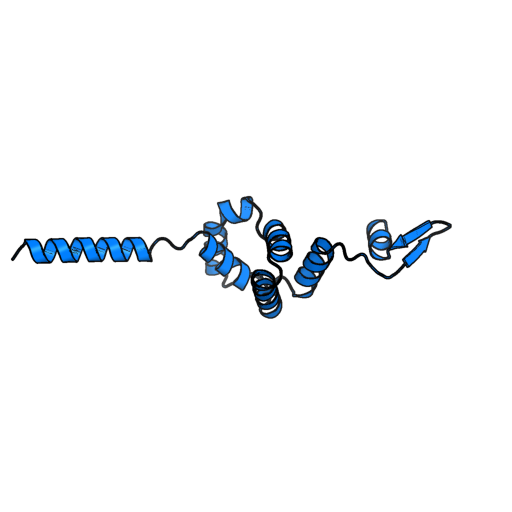0 N N . ILE A 1 107 ? 17.625 -3.790 -18.275 1.00 77.31 107 ILE A N 1
ATOM 881 C CA . ILE A 1 107 ? 18.225 -4.991 -18.851 1.00 77.31 107 ILE A CA 1
ATOM 882 C C . ILE A 1 107 ? 17.501 -5.325 -20.151 1.00 77.31 107 ILE A C 1
ATOM 884 O O . ILE A 1 107 ? 16.338 -5.732 -20.134 1.00 77.31 107 ILE A O 1
ATOM 888 N N . LYS A 1 108 ? 18.220 -5.188 -21.265 1.00 82.50 108 LYS A N 1
ATOM 889 C CA . LYS A 1 108 ? 17.774 -5.603 -22.595 1.00 82.50 108 LYS A CA 1
ATOM 890 C C . LYS A 1 108 ? 18.229 -7.034 -22.875 1.00 82.50 108 LYS A C 1
ATOM 892 O O . LYS A 1 108 ? 19.393 -7.368 -22.678 1.00 82.50 108 LYS A O 1
ATOM 897 N N . VAL A 1 109 ? 17.314 -7.861 -23.357 1.00 82.62 109 VAL A N 1
ATOM 898 C CA . VAL A 1 109 ? 17.526 -9.250 -23.771 1.00 82.62 109 VAL A CA 1
ATOM 899 C C . VAL A 1 109 ? 17.251 -9.352 -25.265 1.00 82.62 109 VAL A C 1
ATOM 901 O O . VAL A 1 109 ? 16.276 -8.791 -25.763 1.00 82.62 109 VAL A O 1
ATOM 904 N N . LYS A 1 110 ? 18.106 -10.077 -25.986 1.00 86.00 110 LYS A N 1
ATOM 905 C CA . LYS A 1 110 ? 17.917 -10.372 -27.408 1.00 86.00 110 LYS A CA 1
ATOM 906 C C . LYS A 1 110 ? 17.308 -11.770 -27.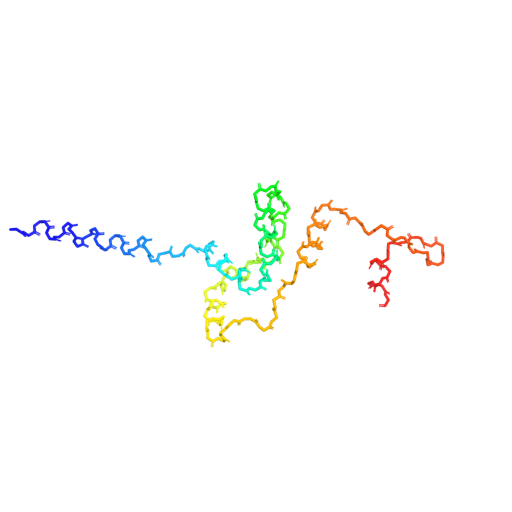562 1.00 86.00 110 LYS A C 1
ATOM 908 O O . LYS A 1 110 ? 17.894 -12.737 -27.081 1.00 86.00 110 LYS A O 1
ATOM 913 N N . ARG A 1 111 ? 16.152 -11.882 -28.224 1.00 80.69 11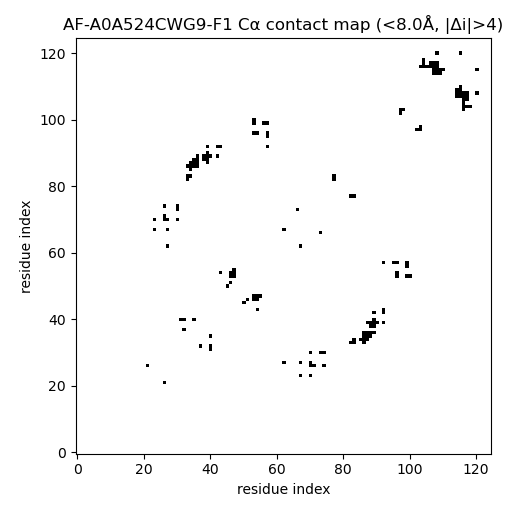1 ARG A N 1
ATOM 914 C CA . ARG A 1 111 ? 15.500 -13.157 -28.579 1.00 80.69 111 ARG A CA 1
ATOM 915 C C . ARG A 1 111 ? 15.332 -13.204 -30.098 1.00 80.69 111 ARG A C 1
ATOM 917 O O . ARG A 1 111 ? 14.431 -12.574 -30.640 1.00 80.69 111 ARG A O 1
ATOM 924 N N . GLY A 1 112 ? 16.215 -13.930 -30.783 1.00 84.31 112 GLY A N 1
ATOM 925 C CA . GLY A 1 112 ? 16.303 -13.849 -32.245 1.00 84.31 112 GLY A CA 1
ATOM 926 C C . GLY A 1 112 ? 16.723 -12.441 -32.676 1.00 84.31 112 GLY A C 1
ATOM 927 O O . GLY A 1 112 ? 17.722 -11.930 -32.170 1.00 84.31 112 GLY A O 1
ATOM 928 N N . ASP A 1 113 ? 15.942 -11.805 -33.549 1.00 84.62 113 ASP A N 1
ATOM 929 C CA . ASP A 1 113 ? 16.184 -10.430 -34.016 1.00 84.62 113 ASP A CA 1
ATOM 930 C C . ASP A 1 113 ? 15.488 -9.348 -33.173 1.00 84.62 113 ASP A C 1
ATOM 932 O O . ASP A 1 113 ? 15.769 -8.160 -33.334 1.00 84.62 113 ASP A O 1
ATOM 936 N N . GLU A 1 114 ? 14.633 -9.730 -32.221 1.00 80.94 114 GLU A N 1
ATOM 937 C CA . GLU A 1 114 ? 13.968 -8.780 -31.330 1.00 80.94 114 GLU A CA 1
ATOM 938 C C . GLU A 1 114 ? 14.814 -8.485 -30.083 1.00 80.94 114 GLU A C 1
ATOM 940 O O . GLU A 1 114 ? 15.304 -9.389 -29.399 1.00 80.94 114 GLU A O 1
ATOM 945 N N . VAL A 1 115 ? 14.942 -7.198 -29.747 1.00 83.81 115 VAL A N 1
ATOM 946 C CA . VAL A 1 115 ? 15.488 -6.735 -28.465 1.00 83.81 115 VAL A CA 1
ATOM 947 C C . VAL A 1 115 ? 14.325 -6.300 -27.583 1.00 83.81 115 VAL A C 1
ATOM 949 O O . VAL A 1 115 ? 13.572 -5.399 -27.945 1.00 83.81 115 VAL A O 1
ATOM 952 N N . MET A 1 116 ? 14.187 -6.920 -26.415 1.00 85.00 116 MET A N 1
ATOM 953 C CA . MET A 1 116 ? 13.125 -6.618 -25.455 1.00 85.00 116 MET A CA 1
ATOM 954 C C . MET A 1 116 ? 13.652 -6.550 -24.027 1.00 85.00 116 MET A C 1
ATOM 956 O O . MET A 1 116 ? 14.701 -7.097 -23.710 1.00 85.00 116 MET A O 1
ATOM 960 N N . ASP A 1 117 ? 12.922 -5.880 -23.143 1.00 81.38 117 ASP A N 1
ATOM 961 C CA . ASP A 1 117 ? 13.296 -5.789 -21.734 1.00 81.38 117 ASP A CA 1
ATOM 962 C C . ASP A 1 117 ? 13.174 -7.157 -21.031 1.00 81.38 117 ASP A C 1
ATOM 964 O O . ASP A 1 117 ? 12.223 -7.905 -21.274 1.00 81.38 117 ASP A O 1
ATOM 968 N N . LEU A 1 118 ? 14.091 -7.470 -20.104 1.00 75.69 118 LEU A N 1
ATOM 969 C CA . LEU A 1 118 ? 14.123 -8.746 -19.366 1.00 75.69 118 LEU A CA 1
ATOM 970 C C . LEU A 1 118 ? 12.789 -9.057 -18.668 1.00 75.69 118 LEU A C 1
ATOM 972 O O . LEU A 1 118 ? 12.340 -10.198 -18.663 1.00 75.69 118 LEU A O 1
ATOM 976 N N . GLY A 1 119 ? 12.123 -8.043 -18.111 1.00 72.56 119 GLY A N 1
ATOM 977 C CA . GLY A 1 119 ? 10.821 -8.227 -17.462 1.00 72.56 119 GLY A CA 1
ATOM 978 C C . GLY A 1 119 ? 9.727 -8.683 -18.435 1.00 72.56 119 GLY A C 1
ATOM 979 O O . GLY A 1 119 ? 8.909 -9.532 -18.093 1.00 72.56 119 GLY A O 1
ATOM 980 N N . SER A 1 120 ? 9.738 -8.163 -19.664 1.00 77.12 120 SER A N 1
ATOM 981 C CA . SER A 1 120 ? 8.816 -8.576 -20.729 1.00 77.12 120 SER A CA 1
ATOM 982 C C . SER A 1 120 ? 9.142 -9.976 -21.244 1.00 77.12 120 SER A C 1
ATOM 984 O O . SER A 1 120 ? 8.233 -10.737 -21.565 1.00 77.12 120 SER A O 1
ATOM 986 N N . TYR A 1 121 ? 10.431 -10.327 -21.288 1.00 76.75 121 TYR A N 1
ATOM 987 C CA . TYR A 1 121 ? 10.895 -11.664 -21.648 1.00 76.75 121 TYR A CA 1
ATOM 988 C C . TYR A 1 121 ? 10.386 -12.727 -20.662 1.00 76.75 121 TYR A C 1
ATOM 990 O O . TYR A 1 121 ? 9.811 -13.723 -21.090 1.00 76.75 121 TYR A O 1
ATOM 998 N N . LEU A 1 122 ? 10.512 -12.480 -19.352 1.00 76.50 122 LEU A N 1
ATOM 999 C CA . LEU A 1 122 ? 10.078 -13.417 -18.307 1.00 76.50 122 LEU A CA 1
ATOM 1000 C C . LEU A 1 122 ? 8.554 -13.624 -18.255 1.00 76.50 122 LEU A C 1
ATOM 1002 O O . LEU A 1 122 ? 8.110 -14.700 -17.881 1.00 76.50 122 LEU A O 1
ATOM 1006 N N . LYS A 1 123 ? 7.745 -12.628 -18.640 1.00 76.38 123 LYS A N 1
ATOM 1007 C CA . LYS A 1 123 ? 6.273 -12.755 -18.689 1.00 76.38 123 LYS A CA 1
ATOM 1008 C C . LYS A 1 123 ? 5.751 -13.536 -19.903 1.00 76.38 123 LYS A C 1
ATOM 1010 O O . LYS A 1 123 ? 4.593 -13.936 -19.900 1.00 76.38 123 LYS A O 1
ATOM 1015 N N . LYS A 1 124 ? 6.561 -13.683 -20.957 1.00 66.88 124 LYS A N 1
ATOM 1016 C CA . LYS A 1 124 ? 6.216 -14.421 -22.188 1.00 66.88 124 LYS A CA 1
ATOM 1017 C C . LYS A 1 124 ? 6.726 -15.871 -22.186 1.00 66.88 124 LYS A C 1
ATOM 1019 O O . LYS A 1 124 ? 6.543 -16.557 -23.193 1.00 66.88 124 LYS A O 1
ATOM 1024 N N . GLY A 1 125 ? 7.457 -16.269 -21.144 1.00 55.50 125 GLY A N 1
ATOM 1025 C CA . GLY A 1 125 ? 8.055 -17.597 -20.985 1.00 55.50 125 GLY A CA 1
ATOM 1026 C C . GLY A 1 125 ? 7.121 -18.593 -20.326 1.00 55.50 125 GLY A C 1
ATOM 1027 O O . GLY A 1 125 ? 6.205 -18.147 -19.601 1.00 55.50 125 GLY A O 1
#

Radius of gyration: 22.64 Å; Cα contacts (8 Å, |Δi|>4): 85; chains: 1; bounding box: 50×42×73 Å

pLDDT: mean 84.41, std 13.38, range [49.34, 97.81]

Solvent-accessible surface area (backbone atoms only — not comparable to full-atom values): 7209 Å² total; per-residue (Å²): 131,63,70,64,56,53,54,50,51,51,48,54,49,50,56,50,54,69,71,63,63,77,47,73,67,56,53,50,50,52,50,47,60,57,42,25,31,72,68,24,39,51,51,50,52,51,28,50,76,77,36,50,70,46,29,51,50,47,43,51,74,75,52,39,72,68,51,64,76,40,40,69,58,53,50,52,50,32,64,75,65,77,49,60,98,72,53,45,50,44,68,59,52,51,49,44,46,31,57,65,69,66,58,70,71,87,51,74,38,74,61,88,92,47,75,43,38,47,70,62,53,63,72,75,104

Secondary structure (DSSP, 8-state):
--HHHHHHHHHHHHHHHHHH---HHHHHHHHHHHHB-HHHHHHHHHHHHH-HHHHHHHHHHHS-HHHHHTHHHHHHHHHHHTS-SSPBPHHHHHHHHHHHTT---S-EEEETTEEEEHHHHHHT-

Sequence (125 aa):
MKKMRSLMEQKKQQENYEKQTVSVQDKVDFVLKVVLEPQAYQHLKNLKENEPNVYQYIFNELVGQEVIQNIDYLIAIIQSRGGVPRRIPLDVIIYLERQAKGIKSQIKVKRGDEVMDLGSYLKKG

Mean predicted aligned error: 11.16 Å

Nearest PDB structures (foldseek):
  2fh0-assembly1_A  TM=5.247E-01  e=3.298E-01  Saccharomyces cerevisiae
  2jxn-assembly1_A  TM=5.253E-01  e=6.722E-01  Saccharomyces cerevisiae

Foldseek 3Di:
DPVVVVVVVVVVVVVVVVVPCPDLVNLVLVLLCQQADVLLSVVLVVCVVPPVQLSVQVCCVVCPPVCSVCSVVSVVVCVVVVTDPHHDYNVNSVVSSCVSVVPAAPDWDDDPNDIDHPVVVVVVD